Protein AF-A0A956GI89-F1 (afdb_monomer_lite)

Secondary structure (DSSP, 8-state):
---------------PPP-------------PPPPPPBPPHHHHHHHHHHHHHHHHHTHHHHHHHHHHHHHHTTSSTTHHHHHHHH-HHHHHHHHHHHHHHHTSHHHHHHHHHHHHHHS--BHHHHHHHHHHHT-SSHHHHHHHHHHHHHHHHHS--

Sequence (157 aa):
MLSMLTLTLAGCGGASPPAAAPATPEPTPAASEPAPTTASVDDVEGACLGVMHRMRDCSAQFIPALVDLRIQYDRPSGIAAAAEAHGRDALVAEAFEEWKVDAADDRLAALCAEESRQIPVIQDLVDAGRGCLSEASCDDAVACVMPLMEAPWKESP

Foldseek 3Di:
DDDDDDDDDDDPDDDDDDDDDDDDDDPDPPPPDPDFDFADLVLQLVLQLLLLVLCVVLVVQQLLLVLVLCLVLCVVPCSVVVCVVPNSVVSSVVSVVVCVVCSPSVNSSVVSNVVSVVDRRGVVLSVLSVVLSPDPDSNSSNVSCSVVVNVVSVVPD

Structure (mmCIF, N/CA/C/O backbone):
data_AF-A0A956GI89-F1
#
_entry.id   AF-A0A956GI89-F1
#
loop_
_atom_site.group_PDB
_atom_site.id
_atom_site.type_symbol
_atom_site.label_atom_id
_atom_site.label_alt_id
_atom_site.label_comp_id
_atom_site.label_asym_id
_atom_site.label_entity_id
_atom_site.label_seq_id
_atom_site.pdbx_PDB_ins_code
_atom_site.Cartn_x
_atom_site.Cartn_y
_atom_site.Cartn_z
_atom_site.occupancy
_atom_site.B_iso_or_equiv
_atom_site.auth_seq_id
_atom_site.auth_comp_id
_atom_site.auth_asym_id
_atom_site.auth_atom_id
_atom_site.pdbx_PDB_model_num
ATOM 1 N N . MET A 1 1 ? -2.331 -38.132 16.285 1.00 46.81 1 MET A N 1
ATOM 2 C CA . MET A 1 1 ? -2.060 -39.366 15.522 1.00 46.81 1 MET A CA 1
ATOM 3 C C . MET A 1 1 ? -0.579 -39.388 15.206 1.00 46.81 1 MET A C 1
ATOM 5 O O . MET A 1 1 ? -0.099 -38.534 14.478 1.00 46.81 1 MET A O 1
ATOM 9 N N . LEU A 1 2 ? 0.137 -40.273 15.894 1.00 40.75 2 LEU A N 1
ATOM 10 C CA . LEU A 1 2 ? 1.579 -40.470 15.813 1.00 40.75 2 LEU A CA 1
ATOM 11 C C . LEU A 1 2 ? 1.862 -41.347 14.580 1.00 40.75 2 LEU A C 1
ATOM 13 O O . LEU A 1 2 ? 1.293 -42.431 14.473 1.00 40.75 2 LEU A O 1
ATOM 17 N N . SER A 1 3 ? 2.718 -40.907 13.663 1.00 57.56 3 SER A N 1
ATOM 18 C CA . SER A 1 3 ? 3.322 -41.786 12.653 1.00 57.56 3 SER A CA 1
ATOM 19 C C . SER A 1 3 ? 4.823 -41.544 12.622 1.00 57.56 3 SER A C 1
ATOM 21 O O . SER A 1 3 ? 5.327 -40.655 11.947 1.00 57.56 3 SER A O 1
ATOM 23 N N . MET A 1 4 ? 5.511 -42.345 13.435 1.00 51.03 4 MET A N 1
ATOM 24 C CA . MET A 1 4 ? 6.894 -42.759 13.230 1.00 51.03 4 MET A CA 1
ATOM 25 C C . MET A 1 4 ? 6.908 -43.871 12.175 1.00 51.03 4 MET A C 1
ATOM 27 O O . MET A 1 4 ? 6.126 -44.806 12.316 1.00 51.03 4 MET A O 1
ATOM 31 N N . LEU A 1 5 ? 7.823 -43.825 11.204 1.00 58.41 5 LEU A N 1
ATOM 32 C CA . LEU A 1 5 ? 8.408 -45.009 10.549 1.00 58.41 5 LEU A CA 1
ATOM 33 C C . LEU A 1 5 ? 9.685 -44.555 9.803 1.00 58.41 5 LEU A C 1
ATOM 35 O O . LEU A 1 5 ? 9.616 -43.751 8.883 1.00 58.41 5 LEU A O 1
ATOM 39 N N . THR A 1 6 ? 10.863 -44.773 10.395 1.00 55.84 6 THR A N 1
ATOM 40 C CA . THR A 1 6 ? 11.850 -45.852 10.130 1.00 55.84 6 THR A CA 1
ATOM 41 C C . THR A 1 6 ? 12.923 -45.529 9.086 1.00 55.84 6 THR A C 1
ATOM 43 O O . THR A 1 6 ? 12.669 -45.479 7.889 1.00 55.84 6 THR A O 1
ATOM 46 N N . LEU A 1 7 ? 14.147 -45.417 9.617 1.00 51.81 7 LEU A N 1
ATOM 47 C CA . LEU A 1 7 ? 15.459 -45.588 8.989 1.00 51.81 7 LEU A CA 1
ATOM 48 C C . LEU A 1 7 ? 15.547 -46.839 8.096 1.00 51.81 7 LEU A C 1
ATOM 50 O O . LEU A 1 7 ? 15.170 -47.929 8.530 1.00 51.81 7 LEU A O 1
ATOM 54 N N . THR A 1 8 ? 16.238 -46.715 6.959 1.00 63.56 8 THR A N 1
ATOM 55 C CA . THR A 1 8 ? 16.926 -47.836 6.298 1.00 63.56 8 THR A CA 1
ATOM 56 C C . THR A 1 8 ? 18.406 -47.534 6.086 1.00 63.56 8 THR A C 1
ATOM 58 O O . THR A 1 8 ? 18.796 -46.457 5.644 1.00 63.56 8 THR A O 1
ATOM 61 N N . LEU A 1 9 ? 19.198 -48.534 6.468 1.00 54.69 9 LEU A N 1
ATOM 62 C CA . LEU A 1 9 ? 20.650 -48.625 6.519 1.00 54.69 9 LEU A CA 1
ATOM 63 C C . LEU A 1 9 ? 21.322 -48.825 5.146 1.00 54.69 9 LEU A C 1
ATOM 65 O O . LEU A 1 9 ? 20.733 -49.376 4.224 1.00 54.69 9 LEU A O 1
ATOM 69 N N . ALA A 1 10 ? 22.637 -48.579 5.180 1.00 54.41 10 ALA A N 1
ATOM 70 C CA . ALA A 1 10 ? 23.714 -49.317 4.508 1.00 54.41 10 ALA A CA 1
ATOM 71 C C . ALA A 1 10 ? 24.059 -48.976 3.048 1.00 54.41 10 ALA A C 1
ATOM 73 O O . ALA A 1 10 ? 23.502 -49.503 2.093 1.00 54.41 10 ALA A O 1
ATOM 74 N N . GLY A 1 11 ? 25.157 -48.228 2.919 1.00 46.34 11 GLY A N 1
ATOM 75 C CA . GLY A 1 11 ? 26.027 -48.209 1.747 1.00 46.34 11 GLY A CA 1
ATOM 76 C C . GLY A 1 11 ? 27.488 -48.088 2.178 1.00 46.34 11 GLY A C 1
ATOM 77 O O . GLY A 1 11 ? 28.111 -47.057 1.965 1.00 46.34 11 GLY A O 1
ATOM 78 N N . CYS A 1 12 ? 28.019 -49.117 2.846 1.00 55.69 12 CYS A N 1
ATOM 79 C CA . CYS A 1 12 ? 29.453 -49.259 3.104 1.00 55.69 12 CYS A CA 1
ATOM 80 C C . CYS A 1 12 ? 30.043 -50.060 1.936 1.00 55.69 12 CYS A C 1
ATOM 82 O O . CYS A 1 12 ? 29.848 -51.271 1.856 1.00 55.69 12 CYS A O 1
ATOM 84 N N . GLY A 1 13 ? 30.690 -49.379 0.993 1.00 54.97 13 GLY A N 1
ATOM 85 C CA . GLY A 1 13 ? 31.329 -49.990 -0.170 1.00 54.97 13 GLY A CA 1
ATOM 86 C C . GLY A 1 13 ? 32.701 -49.371 -0.375 1.00 54.97 13 GLY A C 1
ATOM 87 O O . GLY A 1 13 ? 32.814 -48.279 -0.920 1.00 54.97 13 GLY A O 1
ATOM 88 N N . GLY A 1 14 ? 33.730 -50.051 0.127 1.00 55.28 14 GLY A N 1
ATOM 89 C CA . GLY A 1 14 ? 35.120 -49.634 0.011 1.00 55.28 14 GLY A CA 1
ATOM 90 C C . GLY A 1 14 ? 35.715 -49.905 -1.370 1.00 55.28 14 GLY A C 1
ATOM 91 O O . GLY A 1 14 ? 35.470 -50.947 -1.972 1.00 55.28 14 GLY A O 1
ATOM 92 N N . ALA A 1 15 ? 36.565 -48.984 -1.811 1.00 53.56 15 ALA A N 1
ATOM 93 C CA . ALA A 1 15 ? 37.659 -49.230 -2.741 1.00 53.56 15 ALA A CA 1
ATOM 94 C C . ALA A 1 15 ? 38.693 -48.113 -2.541 1.00 53.56 15 ALA A C 1
ATOM 96 O O . ALA A 1 15 ? 38.434 -46.965 -2.889 1.00 53.56 15 ALA A O 1
ATOM 97 N N . SER A 1 16 ? 39.844 -48.432 -1.943 1.00 61.69 16 SER A N 1
ATOM 98 C CA . SER A 1 16 ? 40.990 -47.518 -1.882 1.00 61.69 16 SER A CA 1
ATOM 99 C C . SER A 1 16 ? 41.781 -47.609 -3.192 1.00 61.69 16 SER A C 1
ATOM 101 O O . SER A 1 16 ? 42.272 -48.697 -3.506 1.00 61.69 16 SER A O 1
ATOM 103 N N . PRO A 1 17 ? 41.949 -46.513 -3.952 1.00 63.72 17 PRO A N 1
ATOM 104 C CA . PRO A 1 17 ? 42.906 -46.450 -5.046 1.00 63.72 17 PRO A CA 1
ATOM 105 C C . PRO A 1 17 ? 44.334 -46.147 -4.541 1.00 63.72 17 PRO A C 1
ATOM 107 O O . PRO A 1 17 ? 44.511 -45.650 -3.425 1.00 63.72 17 PRO A O 1
ATOM 110 N N . PRO A 1 18 ? 45.365 -46.475 -5.343 1.00 54.75 18 PRO A N 1
ATOM 111 C CA . PRO A 1 18 ? 46.769 -46.333 -4.968 1.00 54.75 18 PRO A CA 1
ATOM 112 C C . PRO A 1 18 ? 47.163 -44.871 -4.734 1.00 54.75 18 PRO A C 1
ATOM 114 O O . PRO A 1 18 ? 46.684 -43.966 -5.414 1.00 54.75 18 PRO A O 1
ATOM 117 N N . ALA A 1 19 ? 48.073 -44.670 -3.778 1.00 56.31 19 ALA A N 1
ATOM 118 C CA . ALA A 1 19 ? 48.663 -43.383 -3.436 1.00 56.31 19 ALA A CA 1
ATOM 119 C C . ALA A 1 19 ? 49.274 -42.709 -4.676 1.00 56.31 19 ALA A C 1
ATOM 121 O O . ALA A 1 19 ? 50.339 -43.100 -5.156 1.00 56.31 19 ALA A O 1
ATOM 122 N N . ALA A 1 20 ? 48.578 -41.694 -5.185 1.00 57.00 20 ALA A N 1
ATOM 123 C CA . ALA A 1 20 ? 49.112 -40.752 -6.150 1.00 57.00 20 ALA A CA 1
ATOM 124 C C . ALA A 1 20 ? 50.012 -39.740 -5.424 1.00 57.00 20 ALA A C 1
ATOM 126 O O . ALA A 1 20 ? 49.732 -39.328 -4.297 1.00 57.00 20 ALA A O 1
ATOM 127 N N . ALA A 1 21 ? 51.111 -39.374 -6.080 1.00 64.44 21 ALA A N 1
ATOM 128 C CA . ALA A 1 21 ? 52.053 -38.347 -5.654 1.00 64.44 21 ALA A CA 1
ATOM 129 C C . ALA A 1 21 ? 51.342 -37.020 -5.299 1.00 64.44 21 ALA A C 1
ATOM 131 O O . ALA A 1 21 ? 50.272 -36.751 -5.848 1.00 64.44 21 ALA A O 1
ATOM 132 N N . PRO A 1 22 ? 51.916 -36.170 -4.423 1.00 53.88 22 PRO A N 1
ATOM 133 C CA . PRO A 1 22 ? 51.342 -34.865 -4.113 1.00 53.88 22 PRO A CA 1
ATOM 134 C C . PRO A 1 22 ? 51.295 -34.009 -5.383 1.00 53.88 22 PRO A C 1
ATOM 136 O O . PRO A 1 22 ? 52.306 -33.465 -5.824 1.00 53.88 22 PRO A O 1
ATOM 139 N N . ALA A 1 23 ? 50.112 -33.918 -5.986 1.00 60.31 23 ALA A N 1
ATOM 140 C CA . ALA A 1 23 ? 49.816 -32.918 -6.989 1.00 60.31 23 ALA A CA 1
ATOM 141 C C . ALA A 1 23 ? 49.741 -31.567 -6.274 1.00 60.31 23 ALA A C 1
ATOM 143 O O . ALA A 1 23 ? 48.963 -31.388 -5.335 1.00 60.31 23 ALA A O 1
ATOM 144 N N . THR A 1 24 ? 50.585 -30.633 -6.699 1.00 65.38 24 THR A N 1
ATOM 145 C CA . THR A 1 24 ? 50.451 -29.213 -6.378 1.00 65.38 24 THR A CA 1
ATOM 146 C C . THR A 1 24 ? 49.007 -28.799 -6.675 1.00 65.38 24 THR A C 1
ATOM 148 O O . THR A 1 24 ? 48.567 -29.029 -7.803 1.00 65.38 24 THR A O 1
ATOM 151 N N . PRO A 1 25 ? 48.245 -28.245 -5.715 1.00 60.00 25 PRO A N 1
ATOM 152 C CA . PRO A 1 25 ? 46.893 -27.785 -5.996 1.00 60.00 25 PRO A CA 1
ATOM 153 C C . PRO A 1 25 ? 46.962 -26.705 -7.079 1.00 60.00 25 PRO A C 1
ATOM 155 O O . PRO A 1 25 ? 47.563 -25.649 -6.874 1.00 60.00 25 PRO A O 1
ATOM 158 N N . GLU A 1 26 ? 46.385 -26.993 -8.246 1.00 65.88 26 GLU A N 1
ATOM 159 C CA . GLU A 1 26 ? 46.071 -25.959 -9.226 1.00 65.88 26 GLU A CA 1
ATOM 160 C C . GLU A 1 26 ? 45.141 -24.938 -8.557 1.00 65.88 26 GLU A C 1
ATOM 162 O O . GLU A 1 26 ? 44.241 -25.327 -7.803 1.00 65.88 26 GLU A O 1
ATOM 167 N N . PRO A 1 27 ? 45.348 -23.632 -8.781 1.00 62.16 27 PRO A N 1
ATOM 168 C CA . PRO A 1 27 ? 44.446 -22.621 -8.261 1.00 62.16 27 PRO A CA 1
ATOM 169 C C . PRO A 1 27 ? 43.065 -22.828 -8.889 1.00 62.16 27 PRO A C 1
ATOM 171 O O . PRO A 1 27 ? 42.863 -22.559 -10.072 1.00 62.16 27 PRO A O 1
ATOM 174 N N . THR A 1 28 ? 42.109 -23.306 -8.090 1.00 69.62 28 THR A N 1
ATOM 175 C CA . THR A 1 28 ? 40.684 -23.258 -8.423 1.00 69.62 28 THR A CA 1
ATOM 176 C C . THR A 1 28 ? 40.353 -21.820 -8.826 1.00 69.62 28 THR A C 1
ATOM 178 O O . THR A 1 28 ? 40.624 -20.913 -8.031 1.00 69.62 28 THR A O 1
ATOM 181 N N . PRO A 1 29 ? 39.790 -21.571 -10.023 1.00 62.06 29 PRO A N 1
ATOM 182 C CA . PRO A 1 29 ? 39.303 -20.248 -10.371 1.00 62.06 29 PRO A CA 1
ATOM 183 C C . PRO A 1 29 ? 38.289 -19.848 -9.305 1.00 62.06 29 PRO A C 1
ATOM 185 O O . PRO A 1 29 ? 37.265 -20.513 -9.147 1.00 62.06 29 PRO A O 1
ATOM 188 N N . ALA A 1 30 ? 38.599 -18.811 -8.527 1.00 65.94 30 ALA A N 1
ATOM 189 C CA . ALA A 1 30 ? 37.624 -18.208 -7.640 1.00 65.94 30 ALA A CA 1
ATOM 190 C C . ALA A 1 30 ? 36.448 -17.791 -8.525 1.00 65.94 30 ALA A C 1
ATOM 192 O O . ALA A 1 30 ? 36.606 -16.926 -9.388 1.00 65.94 30 ALA A O 1
ATOM 193 N N . ALA A 1 31 ? 35.309 -18.470 -8.373 1.00 64.69 31 ALA A N 1
ATOM 194 C CA . ALA A 1 31 ? 34.075 -18.061 -9.010 1.00 64.69 31 ALA A CA 1
ATOM 195 C C . ALA A 1 31 ? 33.829 -16.623 -8.559 1.00 64.69 31 ALA A C 1
ATOM 197 O O . ALA A 1 31 ? 33.600 -16.373 -7.378 1.00 64.69 31 ALA A O 1
ATOM 198 N N . SER A 1 32 ? 34.000 -15.672 -9.476 1.00 65.12 32 SER A N 1
ATOM 199 C CA . SER A 1 32 ? 33.643 -14.290 -9.212 1.00 65.12 32 SER A CA 1
ATOM 200 C C . SER A 1 32 ? 32.157 -14.287 -8.890 1.00 65.12 32 SER A C 1
ATOM 202 O O . SER A 1 32 ? 31.356 -14.728 -9.716 1.00 65.12 32 SER A O 1
ATOM 204 N N . GLU A 1 33 ? 31.798 -13.856 -7.681 1.00 65.88 33 GLU A N 1
ATOM 205 C CA . GLU A 1 33 ? 30.403 -13.571 -7.374 1.00 65.88 33 GLU A CA 1
ATOM 206 C C . GLU A 1 33 ? 29.882 -12.596 -8.439 1.00 65.88 33 GLU A C 1
ATOM 208 O O . GLU A 1 33 ? 30.580 -11.628 -8.773 1.00 65.88 33 GLU A O 1
ATOM 213 N N . PRO A 1 34 ? 28.713 -12.872 -9.043 1.00 62.72 34 PRO A N 1
ATOM 214 C CA . PRO A 1 34 ? 28.128 -11.951 -9.996 1.00 62.72 34 PRO A CA 1
ATOM 215 C C . PRO A 1 34 ? 27.948 -10.598 -9.312 1.00 62.72 34 PRO A C 1
ATOM 217 O O . PRO A 1 34 ? 27.432 -10.516 -8.198 1.00 62.72 34 PRO A O 1
ATOM 220 N N . ALA A 1 35 ? 28.412 -9.538 -9.976 1.00 62.50 35 ALA A N 1
ATOM 221 C CA . ALA A 1 35 ? 28.202 -8.185 -9.492 1.00 62.50 35 ALA A CA 1
ATOM 222 C C . ALA A 1 35 ? 26.693 -7.947 -9.292 1.00 62.50 35 ALA A C 1
ATOM 224 O O . ALA A 1 35 ? 25.898 -8.431 -10.107 1.00 62.50 35 ALA A O 1
ATOM 225 N N . PRO A 1 36 ? 26.290 -7.215 -8.238 1.00 63.06 36 PRO A N 1
ATOM 226 C CA . PRO A 1 36 ? 24.888 -6.894 -8.020 1.00 63.06 36 PRO A CA 1
ATOM 227 C C . PRO A 1 36 ? 24.348 -6.185 -9.260 1.00 63.06 36 PRO A C 1
ATOM 229 O O . PRO A 1 36 ? 24.925 -5.206 -9.739 1.00 63.06 36 PRO A O 1
ATOM 232 N N . THR A 1 37 ? 23.262 -6.720 -9.812 1.00 71.12 37 THR A N 1
ATOM 233 C CA . THR A 1 37 ? 22.573 -6.072 -10.927 1.00 71.12 37 THR A CA 1
ATOM 234 C C . THR A 1 37 ? 21.855 -4.855 -10.354 1.00 71.12 37 THR A C 1
ATOM 236 O O . THR A 1 37 ? 21.132 -4.972 -9.369 1.00 71.12 37 THR A O 1
ATOM 239 N N . THR A 1 38 ? 22.102 -3.673 -10.910 1.00 80.25 38 THR A N 1
ATOM 240 C CA . THR A 1 38 ? 21.369 -2.453 -10.555 1.00 80.25 38 THR A CA 1
ATOM 241 C C . THR A 1 38 ? 20.182 -2.324 -11.497 1.00 80.25 38 THR A C 1
ATOM 243 O O . THR A 1 38 ? 20.381 -2.377 -12.713 1.00 80.25 38 THR A O 1
ATOM 246 N N . ALA A 1 39 ? 18.978 -2.129 -10.961 1.00 87.06 39 ALA A N 1
ATOM 247 C CA . ALA A 1 39 ? 17.827 -1.788 -11.794 1.00 87.06 39 ALA A CA 1
ATOM 248 C C . ALA A 1 39 ? 18.023 -0.396 -12.441 1.00 87.06 39 ALA A C 1
ATOM 250 O O . ALA A 1 39 ? 18.990 0.315 -12.146 1.00 87.06 39 ALA A O 1
ATOM 251 N N . SER A 1 40 ? 17.122 0.015 -13.332 1.00 92.38 40 SER A N 1
ATOM 252 C CA . SER A 1 40 ? 17.020 1.420 -13.752 1.00 92.38 40 SER A CA 1
ATOM 253 C C . SER A 1 40 ? 15.997 2.184 -12.899 1.00 92.38 40 SER A C 1
ATOM 255 O O . SER A 1 40 ? 15.160 1.580 -12.232 1.00 92.38 40 SER A O 1
ATOM 257 N N . VAL A 1 41 ? 16.035 3.522 -12.926 1.00 91.94 41 VAL A N 1
ATOM 258 C CA . VAL A 1 41 ? 14.984 4.352 -12.298 1.00 91.94 41 VAL A CA 1
ATOM 259 C C . VAL A 1 41 ? 13.614 4.033 -12.910 1.00 91.94 41 VAL A C 1
ATOM 261 O O . VAL A 1 41 ? 12.641 3.881 -12.176 1.00 91.94 41 VAL A O 1
ATOM 264 N N . ASP A 1 42 ? 13.559 3.831 -14.230 1.00 93.81 42 ASP A N 1
ATOM 265 C CA . ASP A 1 42 ? 12.334 3.466 -14.951 1.00 93.81 42 ASP A CA 1
ATOM 266 C C . ASP A 1 42 ? 11.790 2.095 -14.503 1.00 93.81 42 ASP A C 1
ATOM 268 O O . ASP A 1 42 ? 10.577 1.907 -14.401 1.00 93.81 42 ASP A O 1
ATOM 272 N N . ASP A 1 43 ? 12.667 1.135 -14.184 1.00 94.00 43 ASP A N 1
ATOM 273 C CA . ASP A 1 43 ? 12.259 -0.163 -13.632 1.00 94.00 43 ASP A CA 1
ATOM 274 C C . ASP A 1 43 ? 11.614 -0.024 -12.249 1.00 94.00 43 ASP A C 1
ATOM 276 O O . ASP A 1 43 ? 10.609 -0.690 -11.976 1.00 94.00 43 ASP A O 1
ATOM 280 N N . VAL A 1 44 ? 12.177 0.832 -11.389 1.00 93.38 44 VAL A N 1
ATOM 281 C CA . VAL A 1 44 ? 11.645 1.106 -10.044 1.00 93.38 44 VAL A CA 1
ATOM 282 C C . VAL A 1 44 ? 10.308 1.829 -10.136 1.00 93.38 44 VAL A C 1
ATOM 284 O O . VAL A 1 44 ? 9.347 1.411 -9.490 1.00 93.38 44 VAL A O 1
ATOM 287 N N . GLU A 1 45 ? 10.214 2.864 -10.972 1.00 94.94 45 GLU A N 1
ATOM 288 C CA . GLU A 1 45 ? 8.964 3.594 -11.201 1.00 94.94 45 GLU A CA 1
ATOM 289 C C . GLU A 1 45 ? 7.869 2.662 -11.737 1.00 94.94 45 GLU A C 1
ATOM 291 O O . GLU A 1 45 ? 6.757 2.642 -11.206 1.00 94.94 45 GLU A O 1
ATOM 296 N N . GLY A 1 46 ? 8.191 1.826 -12.731 1.00 96.12 46 GLY A N 1
ATOM 297 C CA . GLY A 1 46 ? 7.251 0.863 -13.301 1.00 96.12 46 GLY A CA 1
ATOM 298 C C . GLY A 1 46 ? 6.782 -0.192 -12.294 1.00 96.12 46 GLY A C 1
ATOM 299 O O . GLY A 1 46 ? 5.594 -0.523 -12.257 1.00 96.12 46 GLY A O 1
ATOM 300 N N . ALA A 1 47 ? 7.685 -0.701 -11.448 1.00 95.38 47 ALA A N 1
ATOM 301 C CA . ALA A 1 47 ? 7.319 -1.624 -10.373 1.00 95.38 47 ALA A CA 1
ATOM 302 C C . ALA A 1 47 ? 6.432 -0.943 -9.318 1.00 95.38 47 ALA A C 1
ATOM 304 O O . ALA A 1 47 ? 5.409 -1.513 -8.934 1.00 95.38 47 ALA A O 1
ATOM 305 N N . CYS A 1 48 ? 6.772 0.284 -8.910 1.00 96.31 48 CYS A N 1
ATOM 306 C CA . CYS A 1 48 ? 5.962 1.087 -7.994 1.00 96.31 48 CYS A CA 1
ATOM 307 C C . CYS A 1 48 ? 4.546 1.293 -8.540 1.00 96.31 48 CYS A C 1
ATOM 309 O O . CYS A 1 48 ? 3.574 0.953 -7.864 1.00 96.31 48 CYS A O 1
ATOM 311 N N . LEU A 1 49 ? 4.415 1.766 -9.783 1.00 98.00 49 LEU A N 1
ATOM 312 C CA . LEU A 1 49 ? 3.117 1.999 -10.418 1.00 98.00 49 LEU A CA 1
ATOM 313 C C . LEU A 1 49 ? 2.283 0.720 -10.484 1.00 98.00 49 LEU A C 1
ATOM 315 O O . LEU A 1 49 ? 1.102 0.734 -10.137 1.00 98.00 49 LEU A O 1
ATOM 319 N N . GLY A 1 50 ? 2.902 -0.396 -10.879 1.00 97.81 50 GLY A N 1
ATOM 320 C CA . GLY A 1 50 ? 2.241 -1.696 -10.895 1.00 97.81 50 GLY A CA 1
ATOM 321 C C . GLY A 1 50 ? 1.678 -2.063 -9.522 1.00 97.81 50 GLY A C 1
ATOM 322 O O . GLY A 1 50 ? 0.490 -2.380 -9.412 1.00 97.81 50 GLY A O 1
ATOM 323 N N . VAL A 1 51 ? 2.504 -1.984 -8.470 1.00 97.62 51 VAL A N 1
ATOM 324 C CA . VAL A 1 51 ? 2.095 -2.294 -7.087 1.00 97.62 51 VAL A CA 1
ATOM 325 C C . VAL A 1 51 ? 0.975 -1.367 -6.632 1.00 97.62 51 VAL A C 1
ATOM 327 O O . VAL A 1 51 ? -0.043 -1.851 -6.141 1.00 97.62 51 VAL A O 1
ATOM 330 N N . MET A 1 52 ? 1.098 -0.059 -6.851 1.00 98.12 52 MET A N 1
ATOM 331 C CA . MET A 1 52 ? 0.089 0.911 -6.420 1.00 98.12 52 MET A CA 1
ATOM 332 C C . MET A 1 52 ? -1.253 0.717 -7.133 1.00 98.12 52 MET A C 1
ATOM 334 O O . MET A 1 52 ? -2.302 0.768 -6.486 1.00 98.12 52 MET A O 1
ATOM 338 N N . HIS A 1 53 ? -1.249 0.413 -8.434 1.00 98.56 53 HIS A N 1
ATOM 339 C CA . HIS A 1 53 ? -2.475 0.054 -9.149 1.00 98.56 53 HIS A CA 1
ATOM 340 C C . HIS A 1 53 ? -3.103 -1.227 -8.596 1.00 98.56 53 HIS A C 1
ATOM 342 O O . HIS A 1 53 ? -4.308 -1.255 -8.347 1.00 98.56 53 HIS A O 1
ATOM 348 N N . ARG A 1 54 ? -2.297 -2.259 -8.317 1.00 98.25 54 ARG A N 1
ATOM 349 C CA . ARG A 1 54 ? -2.801 -3.496 -7.706 1.00 98.25 54 ARG A CA 1
ATOM 350 C C . ARG A 1 54 ? -3.397 -3.244 -6.320 1.00 98.25 54 ARG A C 1
ATOM 352 O O . ARG A 1 54 ? -4.463 -3.773 -6.021 1.00 98.25 54 ARG A O 1
ATOM 359 N N . MET A 1 55 ? -2.754 -2.428 -5.486 1.00 98.38 55 MET A N 1
ATOM 360 C CA . MET A 1 55 ? -3.267 -2.074 -4.156 1.00 98.38 55 MET A CA 1
ATOM 361 C C . MET A 1 55 ? -4.551 -1.245 -4.234 1.00 98.38 55 MET A C 1
ATOM 363 O O . MET A 1 55 ? -5.453 -1.440 -3.420 1.00 98.38 55 MET A O 1
ATOM 367 N N . ARG A 1 56 ? -4.690 -0.387 -5.252 1.00 98.31 56 ARG A N 1
ATOM 368 C CA . ARG A 1 56 ? -5.950 0.306 -5.540 1.00 98.31 56 ARG A CA 1
ATOM 369 C C . ARG A 1 56 ? -7.065 -0.674 -5.898 1.00 98.31 56 ARG A C 1
ATOM 371 O O . ARG A 1 56 ? -8.153 -0.580 -5.330 1.00 98.31 56 ARG A O 1
ATOM 378 N N . ASP A 1 57 ? -6.801 -1.639 -6.771 1.00 98.50 57 ASP A N 1
ATOM 379 C CA . ASP A 1 57 ? -7.794 -2.659 -7.132 1.00 98.50 57 ASP A CA 1
ATOM 380 C C . ASP A 1 57 ? -8.163 -3.547 -5.928 1.00 98.50 57 ASP A C 1
ATOM 382 O O . ASP A 1 57 ? -9.305 -3.987 -5.791 1.00 98.50 57 ASP A O 1
ATOM 386 N N . CYS A 1 58 ? -7.213 -3.745 -5.012 1.00 98.50 58 CYS A N 1
ATOM 387 C CA . CYS A 1 58 ? -7.350 -4.537 -3.791 1.00 98.50 58 CYS A CA 1
ATOM 388 C C . CYS A 1 58 ? -7.611 -3.699 -2.527 1.00 98.50 58 CYS A C 1
ATOM 390 O O . CYS A 1 58 ? -7.313 -4.145 -1.417 1.00 98.50 58 CYS A O 1
ATOM 392 N N . SER A 1 59 ? -8.183 -2.494 -2.661 1.00 98.62 59 SER A N 1
ATOM 393 C CA . SER A 1 59 ? -8.348 -1.548 -1.539 1.00 98.62 59 SER A CA 1
ATOM 394 C C . SER A 1 59 ? -9.084 -2.145 -0.333 1.00 98.62 59 SER A C 1
ATOM 396 O O . SER A 1 59 ? -8.778 -1.797 0.805 1.00 98.62 59 SER A O 1
ATOM 398 N N . ALA A 1 60 ? -10.034 -3.062 -0.567 1.00 98.69 60 ALA A N 1
ATOM 399 C CA . ALA A 1 60 ? -10.808 -3.722 0.486 1.00 98.69 60 ALA A CA 1
ATOM 400 C C . ALA A 1 60 ? -9.934 -4.520 1.471 1.00 98.69 60 ALA A C 1
ATOM 402 O O . ALA A 1 60 ? -10.250 -4.579 2.657 1.00 98.69 60 ALA A O 1
ATOM 403 N N . GLN A 1 61 ? -8.841 -5.105 0.984 1.00 98.75 61 GLN A N 1
ATOM 404 C CA . GLN A 1 61 ? -7.856 -5.848 1.768 1.00 98.75 61 GLN A CA 1
ATOM 405 C C . GLN A 1 61 ? -6.701 -4.945 2.204 1.00 98.75 61 GLN A C 1
ATOM 407 O O . GLN A 1 61 ? -6.250 -5.005 3.348 1.00 98.75 61 GLN A O 1
ATOM 412 N N . PHE A 1 62 ? -6.233 -4.097 1.287 1.00 98.62 62 PHE A N 1
ATOM 413 C CA . PHE A 1 62 ? -5.027 -3.303 1.470 1.00 98.62 62 PHE A CA 1
ATOM 414 C C . PHE A 1 62 ? -5.183 -2.228 2.547 1.00 98.62 62 PHE A C 1
ATOM 416 O O . PHE A 1 62 ? -4.340 -2.133 3.434 1.00 98.62 62 PHE A O 1
ATOM 423 N N . ILE A 1 63 ? -6.263 -1.441 2.517 1.00 98.69 63 ILE A N 1
ATOM 424 C CA . ILE A 1 63 ? -6.422 -0.310 3.444 1.00 98.69 63 ILE A CA 1
ATOM 425 C C . ILE A 1 63 ? -6.520 -0.773 4.902 1.00 98.69 63 ILE A C 1
ATOM 427 O O . ILE A 1 63 ? -5.789 -0.225 5.728 1.00 98.69 63 ILE A O 1
ATOM 431 N N . PRO A 1 64 ? -7.337 -1.786 5.256 1.00 98.81 64 PRO A N 1
ATOM 432 C CA . PRO A 1 64 ? -7.348 -2.302 6.621 1.00 98.81 64 PRO A CA 1
ATOM 433 C C . PRO A 1 64 ? -5.969 -2.792 7.082 1.00 98.81 64 PRO A C 1
ATOM 435 O O . PRO A 1 64 ? -5.556 -2.458 8.190 1.00 98.81 64 PRO A O 1
ATOM 438 N N . ALA A 1 65 ? -5.241 -3.521 6.228 1.00 98.69 65 ALA A N 1
ATOM 439 C CA . ALA A 1 65 ? -3.902 -4.013 6.550 1.00 98.69 65 ALA A CA 1
ATOM 440 C C . ALA A 1 65 ? -2.891 -2.868 6.738 1.00 98.69 65 ALA A C 1
ATOM 442 O O . ALA A 1 65 ? -2.082 -2.899 7.666 1.00 98.69 65 ALA A O 1
ATOM 443 N N . LEU A 1 66 ? -2.958 -1.830 5.899 1.00 98.38 66 LEU A N 1
ATOM 444 C CA . LEU A 1 66 ? -2.107 -0.651 6.024 1.00 98.38 66 LEU A CA 1
ATOM 445 C C . LEU A 1 66 ? -2.407 0.131 7.307 1.00 98.38 66 LEU A C 1
ATOM 447 O O . LEU A 1 66 ? -1.474 0.563 7.978 1.00 98.38 66 LEU A O 1
ATOM 451 N N . VAL A 1 67 ? -3.682 0.296 7.672 1.00 98.62 67 VAL A N 1
ATOM 452 C CA . VAL A 1 67 ? -4.074 0.941 8.936 1.00 98.62 67 VAL A CA 1
ATOM 453 C C . VAL A 1 67 ? -3.567 0.142 10.135 1.00 98.62 67 VAL A C 1
ATOM 455 O O . VAL A 1 67 ? -3.006 0.737 11.052 1.00 98.62 67 VAL A O 1
ATOM 458 N N . ASP A 1 68 ? -3.681 -1.188 10.110 1.00 98.62 68 ASP A N 1
ATOM 459 C CA . ASP A 1 68 ? -3.140 -2.047 11.172 1.00 98.62 68 ASP A CA 1
ATOM 460 C C . ASP A 1 68 ? -1.634 -1.875 11.334 1.00 98.62 68 ASP A C 1
ATOM 462 O O . ASP A 1 68 ? -1.147 -1.667 12.449 1.00 98.62 68 ASP A O 1
ATOM 466 N N . LEU A 1 69 ? -0.901 -1.890 10.219 1.00 98.00 69 LEU A N 1
ATOM 467 C CA . LEU A 1 69 ? 0.540 -1.683 10.234 1.00 98.00 69 LEU A CA 1
ATOM 468 C C . LEU A 1 69 ? 0.890 -0.292 10.784 1.00 98.00 69 LEU A C 1
ATOM 470 O O . LEU A 1 69 ? 1.783 -0.142 11.616 1.00 98.00 69 LEU A O 1
ATOM 474 N N . ARG A 1 70 ? 0.163 0.740 10.354 1.00 97.81 70 ARG A N 1
ATOM 475 C CA . ARG A 1 70 ? 0.358 2.116 10.820 1.00 97.81 70 ARG A CA 1
ATOM 476 C C . ARG A 1 70 ? 0.107 2.267 12.319 1.00 97.81 70 ARG A C 1
ATOM 478 O O . ARG A 1 70 ? 0.892 2.929 12.990 1.00 97.81 70 ARG A O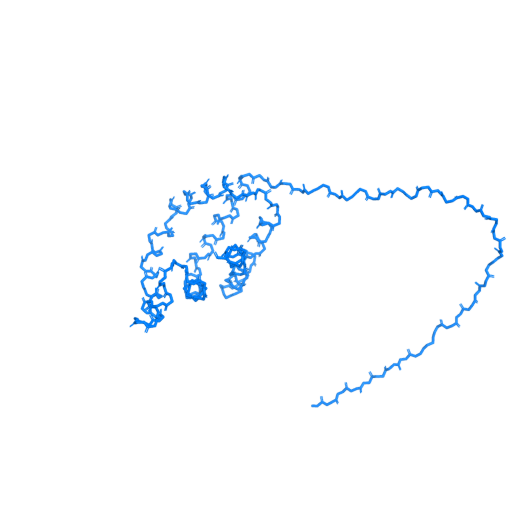 1
ATOM 485 N N 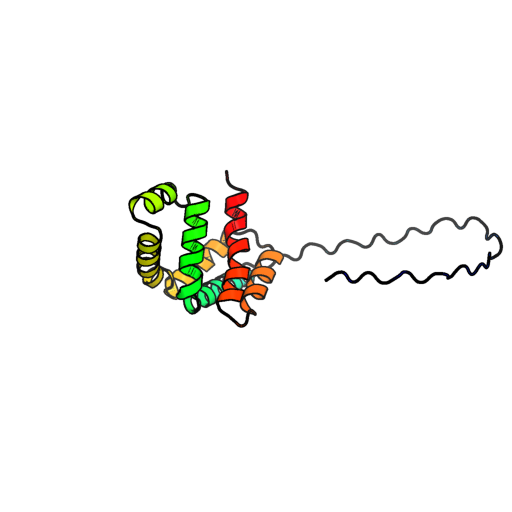. ILE A 1 71 ? -0.930 1.623 12.855 1.00 98.31 71 ILE A N 1
ATOM 486 C CA . ILE A 1 71 ? -1.210 1.573 14.298 1.00 98.31 71 ILE A CA 1
ATOM 487 C C . ILE A 1 71 ? -0.081 0.859 15.039 1.00 98.31 71 ILE A C 1
ATOM 489 O O . ILE A 1 71 ? 0.420 1.382 16.032 1.00 98.31 71 ILE A O 1
ATOM 493 N N . GLN A 1 72 ? 0.348 -0.305 14.543 1.00 97.38 72 GLN A N 1
ATOM 494 C CA . GLN A 1 72 ? 1.409 -1.105 15.160 1.00 97.38 72 GLN A CA 1
ATOM 495 C C . GLN A 1 72 ? 2.714 -0.315 15.328 1.00 97.38 72 GLN A C 1
ATOM 497 O O . GLN A 1 72 ? 3.389 -0.469 16.346 1.00 97.38 72 GLN A O 1
ATOM 502 N N . TYR A 1 73 ? 3.062 0.519 14.346 1.00 96.88 73 TYR A N 1
ATOM 503 C CA . TYR A 1 73 ? 4.308 1.292 14.332 1.00 96.88 73 TYR A CA 1
ATOM 504 C C . TYR A 1 73 ? 4.136 2.774 14.701 1.00 96.88 73 TYR A C 1
ATOM 506 O O . TYR A 1 73 ? 5.099 3.533 14.609 1.00 96.88 73 TYR A O 1
ATOM 514 N N . ASP A 1 74 ? 2.935 3.195 15.106 1.00 96.94 74 ASP A N 1
ATOM 515 C CA . ASP A 1 74 ? 2.569 4.595 15.358 1.00 96.94 74 ASP A CA 1
ATOM 516 C C . ASP A 1 74 ? 3.020 5.546 14.223 1.00 96.94 74 ASP A C 1
ATOM 518 O O . ASP A 1 74 ? 3.748 6.523 14.428 1.00 96.94 74 ASP A O 1
ATOM 522 N N . ARG A 1 75 ? 2.635 5.219 12.980 1.00 95.56 75 ARG A N 1
ATOM 523 C CA . ARG A 1 75 ? 2.965 5.989 11.768 1.00 95.56 75 ARG A CA 1
ATOM 524 C C . ARG A 1 75 ? 1.689 6.448 11.040 1.00 95.56 75 ARG A C 1
ATOM 526 O O . ARG A 1 75 ? 1.014 5.618 10.447 1.00 95.56 75 ARG A O 1
ATOM 533 N N . PRO A 1 76 ? 1.370 7.752 10.990 1.00 95.44 76 PRO A N 1
ATOM 534 C CA . PRO A 1 76 ? 2.071 8.852 11.651 1.00 95.44 76 PRO A CA 1
ATOM 535 C C . PRO A 1 76 ? 1.938 8.778 13.178 1.00 95.44 76 PRO A C 1
ATOM 537 O O . PRO A 1 76 ? 1.055 8.100 13.694 1.00 95.44 76 PRO A O 1
ATOM 540 N N . SER A 1 77 ? 2.802 9.500 13.897 1.00 96.81 77 SER A N 1
ATOM 541 C CA . SER A 1 77 ? 2.781 9.463 15.362 1.00 96.81 77 SER A CA 1
ATOM 542 C C . SER A 1 77 ? 1.450 9.957 15.929 1.00 96.81 77 SER A C 1
ATOM 544 O O . SER A 1 77 ? 0.896 10.955 15.460 1.00 96.81 77 SER A O 1
ATOM 546 N N . GLY A 1 78 ? 0.956 9.254 16.945 1.00 97.50 78 GLY A N 1
ATOM 547 C CA . GLY A 1 78 ? -0.341 9.474 17.572 1.00 97.50 78 GLY A CA 1
ATOM 548 C C . GLY A 1 78 ? -1.478 8.641 16.975 1.00 97.50 78 GLY A C 1
ATOM 549 O O . GLY A 1 78 ? -2.568 8.643 17.551 1.00 97.50 78 GLY A O 1
ATOM 550 N N . ILE A 1 79 ? -1.264 7.904 15.878 1.00 98.19 79 ILE A N 1
ATOM 551 C CA . ILE A 1 79 ? -2.313 7.062 15.283 1.00 98.19 79 ILE A CA 1
ATOM 552 C C . ILE A 1 79 ? -2.706 5.893 16.193 1.00 98.19 79 ILE A C 1
ATOM 554 O O . ILE A 1 79 ? -3.879 5.520 16.223 1.00 98.19 79 ILE A O 1
ATOM 558 N N . ALA A 1 80 ? -1.780 5.357 16.996 1.00 98.31 80 ALA A N 1
ATOM 559 C CA . ALA A 1 80 ? -2.115 4.318 17.969 1.00 98.31 80 ALA A CA 1
ATOM 560 C C . ALA A 1 80 ? -3.085 4.850 19.040 1.0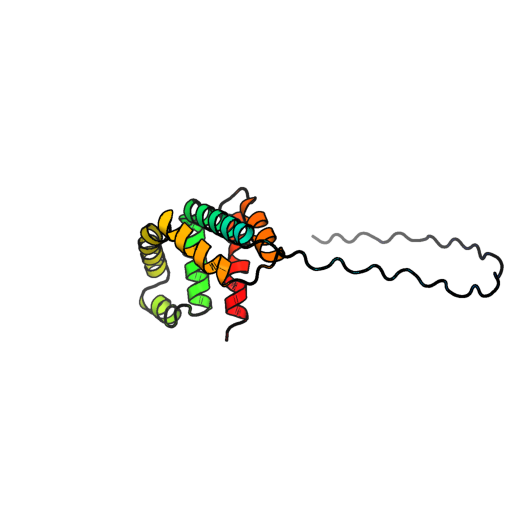0 98.31 80 ALA A C 1
ATOM 562 O O . ALA A 1 80 ? -4.113 4.235 19.320 1.00 98.31 80 ALA A O 1
ATOM 563 N N . ALA A 1 81 ? -2.821 6.051 19.565 1.00 98.50 81 ALA A N 1
ATOM 564 C CA . ALA A 1 81 ? -3.716 6.719 20.509 1.00 98.50 81 ALA A CA 1
ATOM 565 C C . ALA A 1 81 ? -5.065 7.092 19.863 1.00 98.50 81 ALA A C 1
ATOM 567 O O . ALA A 1 81 ? -6.115 6.965 20.494 1.00 98.50 81 ALA A O 1
ATOM 568 N N . ALA A 1 82 ? -5.060 7.510 18.592 1.00 98.25 82 ALA A N 1
ATOM 569 C CA . ALA A 1 82 ? -6.288 7.758 17.838 1.00 98.25 82 ALA A CA 1
ATOM 570 C C . ALA A 1 82 ? -7.122 6.475 17.673 1.00 98.25 82 ALA A C 1
ATOM 572 O O . ALA A 1 82 ? -8.344 6.521 17.814 1.00 98.25 82 ALA A O 1
ATOM 573 N N . ALA A 1 83 ? -6.477 5.326 17.447 1.00 98.44 83 ALA A N 1
ATOM 574 C CA . ALA A 1 83 ? -7.152 4.034 17.360 1.00 98.44 83 ALA A CA 1
ATOM 575 C C . ALA A 1 83 ? -7.800 3.630 18.693 1.00 98.44 83 ALA A C 1
ATOM 577 O O . ALA A 1 83 ? -8.920 3.119 18.689 1.00 98.44 83 ALA A O 1
ATOM 578 N N . GLU A 1 84 ? -7.150 3.902 19.828 1.00 98.38 84 GLU A N 1
ATOM 579 C CA . GLU A 1 84 ? -7.736 3.690 21.160 1.00 98.38 84 GLU A CA 1
ATOM 580 C C . GLU A 1 84 ? -8.939 4.612 21.423 1.00 98.38 84 GLU A C 1
ATOM 582 O O . GLU A 1 84 ? -9.933 4.183 22.012 1.00 98.38 84 GLU A O 1
ATOM 587 N N . ALA A 1 85 ? -8.870 5.870 20.976 1.00 98.50 85 ALA A N 1
ATOM 588 C CA . ALA A 1 85 ? -9.899 6.877 21.234 1.00 98.50 85 ALA A CA 1
ATOM 589 C C . ALA A 1 85 ? -11.129 6.759 20.317 1.00 98.50 85 ALA A C 1
ATOM 591 O O . ALA A 1 85 ? -12.261 6.961 20.765 1.00 98.50 85 ALA A O 1
ATOM 592 N N . HIS A 1 86 ? -10.915 6.468 19.034 1.00 97.69 86 HIS A N 1
ATOM 593 C CA . HIS A 1 86 ? -11.951 6.505 17.995 1.00 97.69 86 HIS A CA 1
ATOM 594 C C . HIS A 1 86 ? -12.316 5.119 17.456 1.00 97.69 86 HIS A C 1
ATOM 596 O O . HIS A 1 86 ? -13.368 4.957 16.837 1.00 97.69 86 HIS A O 1
ATOM 602 N N . GLY A 1 87 ? -11.484 4.115 17.731 1.00 98.44 87 GLY A N 1
ATOM 603 C CA . GLY A 1 87 ? -11.617 2.771 17.194 1.00 98.44 87 GLY A CA 1
ATOM 604 C C . GLY A 1 87 ? -10.949 2.623 15.828 1.00 98.44 87 GLY A C 1
ATOM 605 O O . GLY A 1 87 ? -10.993 3.509 14.975 1.00 98.44 87 GLY A O 1
ATOM 606 N N . ARG A 1 88 ? -10.371 1.443 15.602 1.00 98.31 88 ARG A N 1
ATOM 607 C CA . ARG A 1 88 ? -9.727 1.048 14.342 1.00 98.31 88 ARG A CA 1
ATOM 608 C C . ARG A 1 88 ? -10.617 1.275 13.115 1.00 98.31 88 ARG A C 1
ATOM 610 O O . ARG A 1 88 ? -10.156 1.809 12.115 1.00 98.31 88 ARG A O 1
ATOM 617 N N . ASP A 1 89 ? -11.887 0.882 13.182 1.00 98.62 89 ASP A N 1
ATOM 618 C CA . ASP A 1 89 ? -12.778 0.926 12.016 1.00 98.62 89 ASP A CA 1
ATOM 619 C C . ASP A 1 89 ? -13.099 2.359 11.565 1.00 98.62 89 ASP A C 1
ATOM 621 O O . ASP A 1 89 ? -13.324 2.588 10.377 1.00 98.62 89 ASP A O 1
ATOM 625 N N . ALA A 1 90 ? -13.062 3.334 12.482 1.00 98.56 90 ALA A N 1
ATOM 626 C CA . ALA A 1 90 ? -13.187 4.745 12.129 1.00 98.56 90 ALA A CA 1
ATOM 627 C C . ALA A 1 90 ? -11.982 5.214 11.298 1.00 98.56 90 ALA A C 1
ATOM 629 O O . ALA A 1 90 ? -12.169 5.862 10.271 1.00 98.56 90 ALA A O 1
ATOM 630 N N . LEU A 1 91 ? -10.768 4.806 11.686 1.00 98.62 91 LEU A N 1
ATOM 631 C CA . LEU A 1 91 ? -9.543 5.104 10.937 1.00 98.62 91 LEU A CA 1
ATOM 632 C C . LEU A 1 91 ? -9.524 4.415 9.570 1.00 98.62 91 LEU A C 1
ATOM 634 O O . LEU A 1 91 ? -9.089 5.004 8.588 1.00 98.62 91 LEU A O 1
ATOM 638 N N . VAL A 1 92 ? -10.027 3.179 9.483 1.00 98.75 92 VAL A N 1
ATOM 639 C CA . VAL A 1 92 ? -10.182 2.485 8.196 1.00 98.75 92 VAL A CA 1
ATOM 640 C C . VAL A 1 92 ? -11.148 3.243 7.288 1.00 98.75 92 VAL A C 1
ATOM 642 O O . VAL A 1 92 ? -10.840 3.444 6.116 1.00 98.75 92 VAL A O 1
ATOM 645 N N . ALA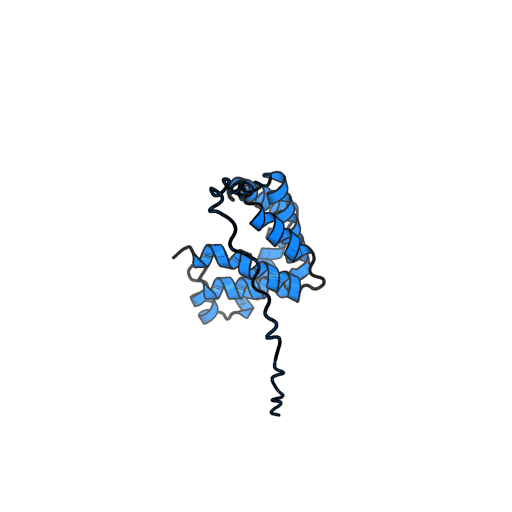 A 1 93 ? -12.294 3.690 7.809 1.00 98.69 93 ALA A N 1
ATOM 646 C CA . ALA A 1 93 ? -13.257 4.465 7.030 1.00 98.69 93 ALA A CA 1
ATOM 647 C C . ALA A 1 93 ? -12.665 5.794 6.528 1.00 98.69 93 ALA A C 1
ATOM 649 O O . ALA A 1 93 ? -12.848 6.132 5.361 1.00 98.69 93 ALA A O 1
ATOM 650 N N . GLU A 1 94 ? -11.924 6.510 7.377 1.00 98.38 94 GLU A N 1
ATOM 651 C CA . GLU A 1 94 ? -11.198 7.727 6.994 1.00 98.38 94 GLU A CA 1
ATOM 652 C C . GLU A 1 94 ? -10.155 7.442 5.906 1.00 98.38 94 GLU A C 1
ATOM 654 O O . GLU A 1 94 ? -10.163 8.093 4.861 1.00 98.38 94 GLU A O 1
ATOM 659 N N . ALA A 1 95 ? -9.346 6.395 6.079 1.00 98.25 95 ALA A N 1
ATOM 660 C CA . ALA A 1 95 ? -8.342 5.995 5.098 1.00 98.25 95 ALA A CA 1
ATOM 661 C C . ALA A 1 95 ? -8.959 5.624 3.737 1.00 98.25 95 ALA A C 1
ATOM 663 O O . ALA A 1 95 ? -8.364 5.910 2.701 1.00 98.25 95 ALA A O 1
ATOM 664 N N . PHE A 1 96 ? -10.163 5.036 3.700 1.00 98.62 96 PHE A N 1
ATOM 665 C CA . PHE A 1 96 ? -10.888 4.820 2.440 1.00 98.62 96 PHE A CA 1
ATOM 666 C C . PHE A 1 96 ? -11.276 6.128 1.743 1.00 98.62 96 PHE A C 1
ATOM 668 O O . PHE A 1 96 ? -11.273 6.172 0.513 1.00 98.62 96 PHE A O 1
ATOM 675 N N . GLU A 1 97 ? -11.635 7.177 2.486 1.00 98.50 97 GLU A N 1
ATOM 676 C CA . GLU A 1 97 ? -11.961 8.480 1.898 1.00 98.50 97 GLU A CA 1
ATOM 677 C C . GLU A 1 97 ? -10.714 9.185 1.359 1.00 98.50 97 GLU A C 1
ATOM 679 O O . GLU A 1 97 ? -10.740 9.676 0.228 1.00 98.50 97 GLU A O 1
ATOM 684 N N . GLU A 1 98 ? -9.612 9.168 2.111 1.00 97.50 98 GLU A N 1
ATOM 685 C CA . GLU A 1 98 ? -8.319 9.705 1.663 1.00 97.50 98 GLU A CA 1
ATOM 686 C C . GLU A 1 98 ? -7.814 8.974 0.411 1.00 97.50 98 GLU A C 1
ATOM 688 O O . GLU A 1 98 ? -7.458 9.596 -0.597 1.00 97.50 98 GLU A O 1
ATOM 693 N N . TRP A 1 99 ? -7.880 7.640 0.426 1.00 97.75 99 TRP A N 1
ATOM 694 C CA . TRP A 1 99 ? -7.380 6.800 -0.658 1.00 97.75 99 TRP A CA 1
ATOM 695 C C . TRP A 1 99 ? -8.064 7.055 -2.002 1.00 97.75 99 TRP A C 1
ATOM 697 O O . TRP A 1 99 ? -7.425 6.919 -3.042 1.00 97.75 99 TRP A O 1
ATOM 707 N N . LYS A 1 100 ? -9.332 7.488 -2.029 1.00 96.38 100 LYS A N 1
ATOM 708 C CA . LYS A 1 100 ? -10.009 7.855 -3.291 1.00 96.38 100 LYS A CA 1
ATOM 709 C C . LYS A 1 100 ? -9.272 8.959 -4.047 1.00 96.38 100 LYS A C 1
ATOM 711 O O . LYS A 1 100 ? -9.316 8.980 -5.276 1.00 96.38 100 LYS A O 1
ATOM 716 N N . VAL A 1 101 ? -8.645 9.878 -3.317 1.00 97.00 101 VAL A N 1
ATOM 717 C CA . VAL A 1 101 ? -7.871 10.982 -3.890 1.00 97.00 101 VAL A CA 1
ATOM 718 C C . VAL A 1 101 ? -6.440 10.534 -4.151 1.00 97.00 101 VAL A C 1
ATOM 720 O O . VAL A 1 101 ? -5.923 10.751 -5.246 1.00 97.00 101 VAL A O 1
ATOM 723 N N . ASP A 1 102 ? -5.809 9.878 -3.180 1.00 96.19 102 ASP A N 1
ATOM 724 C CA . ASP A 1 102 ? -4.396 9.501 -3.284 1.00 96.19 102 ASP A CA 1
ATOM 725 C C . ASP A 1 102 ? -4.133 8.405 -4.320 1.00 96.19 102 ASP A C 1
ATOM 727 O O . ASP A 1 102 ? -3.060 8.371 -4.921 1.00 96.19 102 ASP A O 1
ATOM 731 N N . ALA A 1 103 ? -5.126 7.562 -4.599 1.00 97.25 103 ALA A N 1
ATOM 732 C CA . ALA A 1 103 ? -5.045 6.515 -5.607 1.00 97.25 103 ALA A CA 1
ATOM 733 C C . ALA A 1 103 ? -5.458 6.977 -7.015 1.00 97.25 103 ALA A C 1
ATOM 735 O O . ALA A 1 103 ? -5.646 6.138 -7.901 1.00 97.25 103 ALA A O 1
ATOM 736 N N . ALA A 1 104 ? -5.632 8.280 -7.253 1.00 98.00 104 ALA A N 1
ATOM 737 C CA . ALA A 1 104 ? -5.828 8.801 -8.605 1.00 98.00 104 ALA A CA 1
ATOM 738 C C . ALA A 1 104 ? -4.577 8.554 -9.472 1.00 98.00 104 ALA A C 1
ATOM 740 O O . ALA A 1 104 ? -3.453 8.584 -8.974 1.00 98.00 104 ALA A O 1
ATOM 741 N N . ASP A 1 105 ? -4.757 8.292 -10.772 1.00 98.12 105 ASP A N 1
ATOM 742 C CA . ASP A 1 105 ? -3.650 7.888 -11.660 1.00 98.12 105 ASP A CA 1
ATOM 743 C C . ASP A 1 105 ? -2.508 8.919 -11.698 1.00 98.12 105 ASP A C 1
ATOM 745 O O . ASP A 1 105 ? -1.336 8.552 -11.658 1.00 98.12 105 ASP A O 1
ATOM 749 N N . ASP A 1 106 ? -2.837 10.210 -11.734 1.00 97.81 106 ASP A N 1
ATOM 750 C CA . ASP A 1 106 ? -1.865 11.306 -11.734 1.00 97.81 106 ASP A CA 1
ATOM 751 C C . ASP A 1 106 ? -1.109 11.418 -10.404 1.00 97.81 106 ASP A C 1
ATOM 753 O O . ASP A 1 106 ? 0.092 11.699 -10.391 1.00 97.81 106 ASP A O 1
ATOM 757 N N . ARG A 1 107 ? -1.792 11.151 -9.286 1.00 97.94 107 ARG A N 1
ATOM 758 C CA . ARG A 1 107 ? -1.205 11.133 -7.940 1.00 97.94 107 ARG A CA 1
ATOM 759 C C . ARG A 1 107 ? -0.253 9.957 -7.766 1.00 97.94 107 ARG A C 1
ATOM 761 O O . ARG A 1 107 ? 0.860 10.160 -7.288 1.00 97.94 107 ARG A O 1
ATOM 768 N N . LEU A 1 108 ? -0.649 8.767 -8.219 1.00 97.62 108 LEU A N 1
ATOM 769 C CA . LEU A 1 108 ? 0.205 7.579 -8.195 1.00 97.62 108 LEU A CA 1
ATOM 770 C C . LEU A 1 108 ? 1.433 7.744 -9.094 1.00 97.62 108 LEU A C 1
ATOM 772 O O . LEU A 1 108 ? 2.541 7.437 -8.660 1.00 97.62 108 LEU A O 1
ATOM 776 N N . ALA A 1 109 ? 1.262 8.277 -10.308 1.00 97.62 109 ALA A N 1
ATOM 777 C CA . ALA A 1 109 ? 2.381 8.556 -11.206 1.00 97.62 109 ALA A CA 1
ATOM 778 C C . ALA A 1 109 ? 3.367 9.559 -10.592 1.00 97.62 109 ALA A C 1
ATOM 780 O O . ALA A 1 109 ? 4.573 9.319 -10.600 1.00 97.62 109 ALA A O 1
ATOM 781 N N . ALA A 1 110 ? 2.865 10.652 -10.009 1.00 97.75 110 ALA A N 1
ATOM 782 C CA . ALA A 1 110 ? 3.710 11.644 -9.349 1.00 97.75 110 ALA A CA 1
ATOM 783 C C . ALA A 1 110 ? 4.454 11.065 -8.135 1.00 97.75 110 ALA A C 1
ATOM 785 O O . ALA A 1 110 ? 5.646 11.322 -7.979 1.00 97.75 110 ALA A O 1
ATOM 786 N N . LEU A 1 111 ? 3.768 10.271 -7.304 1.00 96.19 111 LEU A N 1
ATOM 787 C CA . LEU A 1 111 ? 4.371 9.596 -6.155 1.00 96.19 111 LEU A CA 1
ATOM 788 C C . LEU A 1 111 ? 5.486 8.646 -6.604 1.00 96.19 111 LEU A C 1
ATOM 790 O O . LEU A 1 111 ? 6.615 8.768 -6.141 1.00 96.19 111 LEU A O 1
ATOM 794 N N . CYS A 1 112 ? 5.199 7.738 -7.538 1.00 96.56 112 CYS A N 1
ATOM 795 C CA . CYS A 1 112 ? 6.172 6.740 -7.981 1.00 96.56 112 CYS A CA 1
ATOM 796 C C . CYS A 1 112 ? 7.374 7.348 -8.710 1.00 96.56 112 CYS A C 1
ATOM 798 O O . CYS A 1 112 ? 8.482 6.846 -8.545 1.00 96.56 112 CYS A O 1
ATOM 800 N N . ALA A 1 113 ? 7.183 8.430 -9.471 1.00 96.38 113 ALA A N 1
ATOM 801 C CA . ALA A 1 113 ? 8.280 9.144 -10.122 1.00 96.38 113 ALA A CA 1
ATOM 802 C C . ALA A 1 113 ? 9.185 9.895 -9.129 1.00 96.38 113 ALA A C 1
ATOM 804 O O . ALA A 1 113 ? 10.361 10.121 -9.418 1.00 96.38 113 ALA A O 1
ATOM 805 N N . GLU A 1 114 ? 8.648 10.328 -7.985 1.00 95.44 114 GLU A N 1
ATOM 806 C CA . GLU A 1 114 ? 9.444 10.940 -6.918 1.00 95.44 114 GLU A CA 1
ATOM 807 C C . GLU A 1 114 ? 10.187 9.869 -6.113 1.00 95.44 114 GLU A C 1
ATOM 809 O O . GLU A 1 114 ? 11.410 9.930 -5.984 1.00 95.44 114 GLU A O 1
ATOM 814 N N . GLU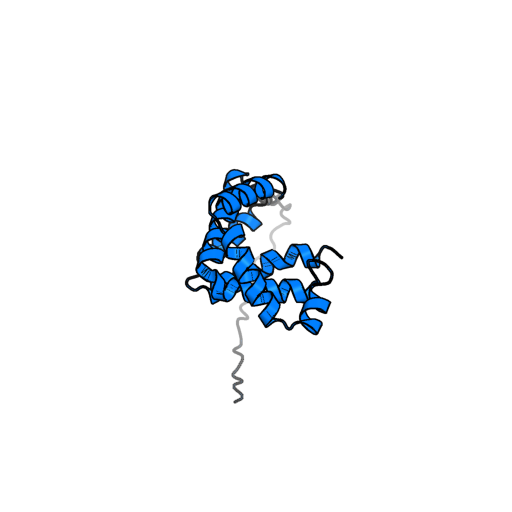 A 1 115 ? 9.472 8.845 -5.643 1.00 90.62 115 GLU A N 1
ATOM 815 C CA . GLU A 1 115 ? 10.041 7.747 -4.854 1.00 90.62 115 GLU A CA 1
ATOM 816 C C . GLU A 1 115 ? 11.134 6.991 -5.624 1.00 90.62 115 GLU A C 1
ATOM 818 O O . GLU A 1 115 ? 12.193 6.702 -5.068 1.00 90.62 115 GLU A O 1
ATOM 823 N N . SER A 1 116 ? 10.957 6.748 -6.930 1.00 91.31 116 SER A N 1
ATOM 824 C CA . SER A 1 116 ? 11.960 6.060 -7.762 1.00 91.31 116 SER A CA 1
ATOM 825 C C . SER A 1 116 ? 13.303 6.794 -7.849 1.00 91.31 116 SER A C 1
ATOM 827 O O . SER A 1 116 ? 14.326 6.177 -8.154 1.00 91.31 116 SER A O 1
ATOM 829 N N . ARG A 1 117 ? 13.326 8.101 -7.560 1.00 91.25 117 ARG A N 1
ATOM 830 C CA . ARG A 1 117 ? 14.551 8.917 -7.516 1.00 91.25 117 ARG A CA 1
ATOM 831 C C . ARG A 1 117 ? 15.212 8.922 -6.144 1.00 91.25 117 ARG A C 1
ATOM 833 O O . ARG A 1 117 ? 16.400 9.231 -6.058 1.00 91.25 117 ARG A O 1
ATOM 840 N N . GLN A 1 118 ? 14.453 8.635 -5.090 1.00 86.06 118 GLN A N 1
ATOM 841 C CA . GLN A 1 118 ? 14.934 8.634 -3.708 1.00 86.06 118 GLN A CA 1
ATOM 842 C C . GLN A 1 118 ? 15.362 7.239 -3.248 1.00 86.06 118 GLN A C 1
ATOM 844 O O . GLN A 1 118 ? 16.300 7.104 -2.458 1.00 86.06 118 GLN A O 1
ATOM 849 N N . ILE A 1 119 ? 14.697 6.201 -3.753 1.00 77.62 119 ILE A N 1
ATOM 850 C CA . ILE A 1 119 ? 14.970 4.813 -3.400 1.00 77.62 119 ILE A CA 1
ATOM 851 C C . ILE A 1 119 ? 16.259 4.356 -4.101 1.00 77.62 119 ILE A C 1
ATOM 853 O O . ILE A 1 119 ? 16.381 4.486 -5.323 1.00 77.62 119 ILE A O 1
ATOM 857 N N . PRO A 1 120 ? 17.234 3.788 -3.365 1.00 78.44 120 PRO A N 1
ATOM 858 C CA . PRO A 1 120 ? 18.382 3.139 -3.977 1.00 78.44 120 PRO A CA 1
ATOM 859 C C . PRO A 1 120 ? 17.916 2.091 -4.984 1.00 78.44 120 PRO A C 1
ATOM 861 O O . PRO A 1 120 ? 17.070 1.253 -4.676 1.00 78.44 120 PRO A O 1
ATOM 864 N N . VAL A 1 121 ? 18.477 2.134 -6.188 1.00 76.81 121 VAL A N 1
ATOM 865 C CA . VAL A 1 121 ? 18.021 1.320 -7.315 1.00 76.81 121 VAL A CA 1
ATOM 866 C C . VAL A 1 121 ? 18.501 -0.134 -7.165 1.00 76.81 121 VAL A C 1
ATOM 868 O O . VAL A 1 121 ? 19.460 -0.579 -7.801 1.00 76.81 121 VAL A O 1
ATOM 871 N N . ILE A 1 122 ? 17.852 -0.860 -6.255 1.00 80.81 122 ILE A N 1
ATOM 872 C CA . ILE A 1 122 ? 18.161 -2.241 -5.880 1.00 80.81 122 ILE A CA 1
ATOM 873 C C . ILE A 1 122 ? 17.245 -3.172 -6.676 1.00 80.81 122 ILE A C 1
ATOM 875 O O . ILE A 1 122 ? 16.021 -3.105 -6.554 1.00 80.81 122 ILE A O 1
ATOM 879 N N . GLN A 1 123 ? 17.842 -4.058 -7.476 1.00 86.38 123 GLN A N 1
ATOM 880 C CA . GLN A 1 123 ? 17.102 -5.009 -8.311 1.00 86.38 123 GLN A CA 1
ATOM 881 C C . GLN A 1 123 ? 16.174 -5.912 -7.490 1.00 86.38 123 GLN A C 1
ATOM 883 O O . GLN A 1 123 ? 15.038 -6.135 -7.895 1.00 86.38 123 GLN A O 1
ATOM 888 N N . ASP A 1 124 ? 16.604 -6.340 -6.301 1.00 88.19 124 ASP A N 1
ATOM 889 C CA . ASP A 1 124 ? 15.805 -7.204 -5.425 1.00 88.19 124 ASP A CA 1
ATOM 890 C C . ASP A 1 124 ? 14.461 -6.572 -5.030 1.00 88.19 124 ASP A C 1
ATOM 892 O O . ASP A 1 124 ? 13.460 -7.278 -4.925 1.00 88.19 124 ASP A O 1
ATOM 896 N N . LEU A 1 125 ? 14.401 -5.245 -4.856 1.00 87.88 125 LEU A N 1
ATOM 897 C CA . LEU A 1 125 ? 13.150 -4.551 -4.535 1.00 87.88 125 LEU A CA 1
ATOM 898 C C . LEU A 1 125 ? 12.194 -4.539 -5.734 1.00 87.88 125 LEU A C 1
ATOM 900 O O . LEU A 1 125 ? 10.993 -4.763 -5.579 1.00 87.88 125 LEU A O 1
ATOM 904 N N . VAL A 1 126 ? 12.734 -4.307 -6.933 1.00 92.31 126 VAL A N 1
ATOM 905 C CA . VAL A 1 126 ? 11.972 -4.362 -8.188 1.00 92.31 126 VAL A CA 1
ATOM 906 C C . VAL A 1 126 ? 11.417 -5.766 -8.410 1.00 92.31 126 VAL A C 1
ATOM 908 O O . VAL A 1 126 ? 10.234 -5.921 -8.720 1.00 92.31 126 VAL A O 1
ATOM 911 N N . ASP A 1 127 ? 12.247 -6.788 -8.218 1.00 94.56 127 ASP A N 1
ATOM 912 C CA . ASP A 1 127 ? 11.860 -8.185 -8.403 1.00 94.56 127 ASP A CA 1
ATOM 913 C C . ASP A 1 127 ? 10.839 -8.629 -7.352 1.00 94.56 127 ASP A C 1
ATOM 915 O O . ASP A 1 127 ? 9.852 -9.275 -7.706 1.00 94.56 127 ASP A O 1
ATOM 919 N N . ALA A 1 128 ? 11.002 -8.220 -6.090 1.00 93.38 128 ALA A N 1
ATOM 920 C CA . ALA A 1 128 ? 10.021 -8.471 -5.037 1.00 93.38 128 ALA A CA 1
ATOM 921 C C . ALA A 1 128 ? 8.663 -7.826 -5.357 1.00 93.38 128 ALA A C 1
ATOM 923 O O . ALA A 1 128 ? 7.631 -8.498 -5.297 1.00 93.38 128 ALA A O 1
ATOM 924 N N . GLY A 1 129 ? 8.659 -6.555 -5.776 1.00 93.94 129 GLY A N 1
ATOM 925 C CA . GLY A 1 129 ? 7.438 -5.860 -6.190 1.00 93.94 129 GLY A CA 1
ATOM 926 C C . GLY A 1 129 ? 6.745 -6.559 -7.363 1.00 93.94 129 GLY A C 1
ATOM 927 O O . GLY A 1 129 ? 5.543 -6.825 -7.309 1.00 93.94 129 GLY A O 1
ATOM 928 N N . ARG A 1 130 ? 7.505 -6.938 -8.400 1.00 95.62 130 ARG A N 1
ATOM 929 C CA . ARG A 1 130 ? 6.993 -7.704 -9.552 1.00 95.62 130 ARG A CA 1
ATOM 930 C C . ARG A 1 130 ? 6.483 -9.091 -9.151 1.00 95.62 130 ARG A C 1
ATOM 932 O O . ARG A 1 130 ? 5.481 -9.540 -9.704 1.00 95.62 130 ARG A O 1
ATOM 939 N N . GLY A 1 131 ? 7.127 -9.742 -8.184 1.00 96.00 131 GLY A N 1
ATOM 940 C CA . GLY A 1 131 ? 6.680 -11.008 -7.607 1.00 96.00 131 GLY A CA 1
ATOM 941 C C . GLY A 1 131 ? 5.279 -10.891 -7.011 1.00 96.00 131 GLY A C 1
ATOM 942 O O . GLY A 1 131 ? 4.385 -11.636 -7.409 1.00 96.00 131 GLY A O 1
ATOM 943 N N . CYS A 1 132 ? 5.044 -9.884 -6.166 1.00 97.38 132 CYS A N 1
ATOM 944 C CA . CYS A 1 132 ? 3.728 -9.667 -5.559 1.00 97.38 132 CYS A CA 1
ATOM 945 C C . CYS A 1 132 ? 2.622 -9.332 -6.574 1.00 97.38 132 CYS A C 1
ATOM 947 O O . CYS A 1 132 ? 1.451 -9.630 -6.343 1.00 97.38 132 CYS A O 1
ATOM 949 N N . LEU A 1 133 ? 2.970 -8.743 -7.723 1.00 96.62 133 LEU A N 1
ATOM 950 C CA . LEU A 1 133 ? 2.012 -8.487 -8.806 1.00 96.62 133 LEU A CA 1
ATOM 951 C C . LEU A 1 133 ? 1.515 -9.752 -9.504 1.00 96.62 133 LEU A C 1
ATOM 953 O O . LEU A 1 133 ? 0.470 -9.713 -10.153 1.00 96.62 133 LEU A O 1
ATOM 957 N N . SER A 1 134 ? 2.250 -10.857 -9.384 1.00 95.88 134 SER A N 1
ATOM 958 C CA . SER A 1 134 ? 1.866 -12.138 -9.980 1.00 95.88 134 SER A CA 1
ATOM 959 C C . SER A 1 134 ? 0.825 -12.907 -9.161 1.00 95.88 134 SER A C 1
ATOM 961 O O . SER A 1 134 ? 0.280 -13.900 -9.647 1.00 95.88 134 SER A O 1
ATOM 963 N N . GLU A 1 135 ? 0.51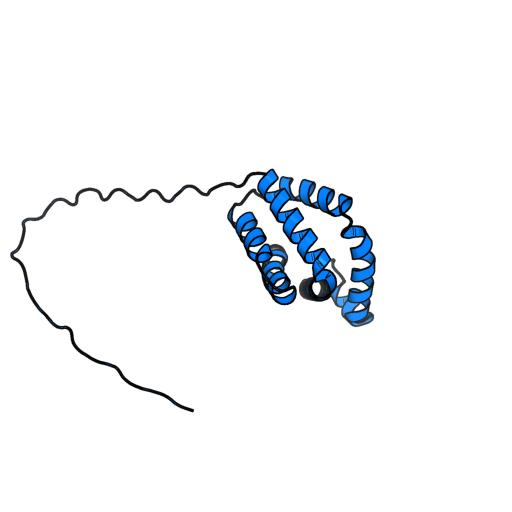1 -12.435 -7.951 1.00 98.06 135 GLU A N 1
ATOM 964 C CA . GLU A 1 135 ? -0.449 -13.082 -7.066 1.00 98.06 135 GLU A CA 1
ATOM 965 C C . GLU A 1 135 ? -1.872 -13.039 -7.630 1.00 98.06 135 GLU A C 1
ATOM 967 O O . GLU A 1 135 ? -2.377 -12.006 -8.084 1.00 98.06 135 GLU A O 1
ATOM 972 N N . ALA A 1 136 ? -2.552 -14.184 -7.580 1.00 97.06 136 ALA A N 1
ATOM 973 C CA . ALA A 1 136 ? -3.853 -14.349 -8.220 1.00 97.06 136 ALA A CA 1
ATOM 974 C C . ALA A 1 136 ? -4.970 -13.596 -7.482 1.00 97.06 136 ALA A C 1
ATOM 976 O O . ALA A 1 136 ? -5.885 -13.060 -8.114 1.00 97.06 136 ALA A O 1
ATOM 977 N N . SER A 1 137 ? -4.896 -13.536 -6.151 1.00 98.25 137 SER A N 1
ATOM 978 C CA . SER A 1 137 ? -5.922 -12.930 -5.302 1.00 98.25 137 SER A CA 1
ATOM 979 C C . SER A 1 137 ? -5.451 -11.615 -4.677 1.00 98.25 137 SER A C 1
ATOM 981 O O . SER A 1 137 ? -4.262 -11.293 -4.672 1.00 98.25 137 SER A O 1
ATOM 983 N N . CYS A 1 138 ? -6.401 -10.830 -4.165 1.00 98.62 138 CYS A N 1
ATOM 984 C CA . CYS A 1 138 ? -6.072 -9.621 -3.415 1.00 98.62 138 CYS A CA 1
ATOM 985 C C . CYS A 1 138 ? -5.505 -9.928 -2.029 1.00 98.62 138 CYS A C 1
ATOM 987 O O . CYS A 1 138 ? -4.625 -9.204 -1.578 1.00 98.62 138 CYS A O 1
ATOM 989 N N . ASP A 1 139 ? -5.966 -10.998 -1.378 1.00 98.56 139 ASP A N 1
ATOM 990 C CA . ASP A 1 139 ? -5.440 -11.401 -0.073 1.00 98.56 139 ASP A CA 1
ATOM 991 C C . ASP A 1 139 ? -3.958 -11.795 -0.187 1.00 98.56 139 ASP A C 1
ATOM 993 O O . ASP A 1 139 ? -3.135 -11.303 0.584 1.00 98.56 139 ASP A O 1
ATOM 997 N N . ASP A 1 140 ? -3.600 -12.589 -1.203 1.00 98.44 140 ASP A N 1
ATOM 998 C CA . ASP A 1 140 ? -2.214 -13.016 -1.440 1.00 98.44 140 ASP A CA 1
ATOM 999 C C . ASP A 1 140 ? -1.325 -11.837 -1.867 1.00 98.44 140 ASP A C 1
ATOM 1001 O O . ASP A 1 140 ? -0.219 -11.665 -1.352 1.00 98.44 140 ASP A O 1
ATOM 1005 N N . ALA A 1 141 ? -1.829 -10.966 -2.752 1.00 98.31 141 ALA A N 1
ATOM 1006 C CA . ALA A 1 141 ? -1.098 -9.774 -3.181 1.00 98.31 141 ALA A CA 1
ATOM 1007 C C . ALA A 1 141 ? -0.793 -8.836 -2.001 1.00 98.31 141 ALA A C 1
ATOM 1009 O O . ALA A 1 141 ? 0.337 -8.368 -1.860 1.00 98.31 141 ALA A O 1
ATOM 1010 N N . VAL A 1 142 ? -1.776 -8.579 -1.130 1.00 98.50 142 VAL A N 1
ATOM 1011 C CA . VAL A 1 142 ? -1.581 -7.743 0.065 1.00 98.50 142 VAL A CA 1
ATOM 1012 C C . VAL A 1 142 ? -0.635 -8.428 1.049 1.00 98.50 142 VAL A C 1
ATOM 1014 O O . VAL A 1 142 ? 0.305 -7.790 1.517 1.00 98.50 142 VAL A O 1
ATOM 1017 N N . ALA A 1 143 ? -0.806 -9.727 1.313 1.00 98.38 143 ALA A N 1
ATOM 1018 C CA . ALA A 1 143 ? 0.095 -10.481 2.186 1.00 98.38 143 ALA A CA 1
ATOM 1019 C C . ALA A 1 143 ? 1.556 -10.460 1.698 1.00 98.38 143 ALA A C 1
ATOM 1021 O O . ALA A 1 143 ? 2.472 -10.438 2.520 1.00 98.38 143 ALA A O 1
ATOM 1022 N N . CYS A 1 144 ? 1.774 -10.416 0.381 1.00 98.25 144 CYS A N 1
ATOM 1023 C CA . CYS A 1 144 ? 3.098 -10.269 -0.218 1.00 98.25 144 CYS A CA 1
ATOM 1024 C C . CYS A 1 144 ? 3.670 -8.845 -0.069 1.00 98.25 144 CYS A C 1
ATOM 1026 O O . CYS A 1 144 ? 4.847 -8.687 0.252 1.00 98.25 144 CYS A O 1
ATOM 1028 N N . VAL A 1 145 ? 2.851 -7.802 -0.266 1.00 97.75 145 VAL A N 1
ATOM 1029 C CA . VAL A 1 145 ? 3.302 -6.394 -0.242 1.00 97.75 145 VAL A CA 1
ATOM 1030 C C . VAL A 1 145 ? 3.551 -5.872 1.175 1.00 97.75 145 VAL A C 1
ATOM 1032 O O . VAL A 1 145 ? 4.507 -5.125 1.388 1.00 97.75 145 VAL A O 1
ATOM 1035 N N . MET A 1 146 ? 2.725 -6.245 2.158 1.00 97.62 146 MET A N 1
ATOM 1036 C CA . MET A 1 146 ? 2.800 -5.659 3.505 1.00 97.62 146 MET A CA 1
ATOM 1037 C C . MET A 1 146 ? 4.179 -5.804 4.183 1.00 97.62 146 MET A C 1
ATOM 1039 O O . MET A 1 146 ? 4.649 -4.814 4.746 1.00 97.62 146 MET A O 1
ATOM 1043 N N . PRO A 1 147 ? 4.890 -6.948 4.095 1.00 96.56 147 PRO A N 1
ATOM 1044 C CA . PRO A 1 147 ? 6.257 -7.059 4.611 1.00 96.56 147 PRO A CA 1
ATOM 1045 C C . PRO A 1 147 ? 7.255 -6.087 3.966 1.00 96.56 147 PRO A C 1
ATOM 1047 O O . PRO A 1 147 ? 8.160 -5.608 4.650 1.00 96.56 147 PRO A O 1
ATOM 1050 N N . LEU A 1 148 ? 7.091 -5.769 2.675 1.00 93.69 148 LEU A N 1
ATOM 1051 C CA . LEU A 1 148 ? 7.946 -4.804 1.971 1.00 93.69 148 LEU A CA 1
ATOM 1052 C C . LEU A 1 148 ? 7.720 -3.380 2.495 1.00 93.69 148 LEU A C 1
ATOM 1054 O O . LEU A 1 148 ? 8.675 -2.626 2.654 1.00 93.69 148 LEU A O 1
ATOM 1058 N N . MET A 1 149 ? 6.468 -3.029 2.809 1.00 93.44 149 MET A N 1
ATOM 1059 C CA . MET A 1 149 ? 6.118 -1.733 3.410 1.00 93.44 149 MET A CA 1
ATOM 1060 C C . MET A 1 149 ? 6.547 -1.618 4.875 1.00 93.44 149 MET A C 1
ATOM 1062 O O . MET A 1 149 ? 6.871 -0.530 5.343 1.00 93.44 149 MET A O 1
ATOM 1066 N N . GLU A 1 150 ? 6.544 -2.731 5.604 1.00 94.88 150 GLU A N 1
ATOM 1067 C CA . GLU A 1 150 ? 6.936 -2.779 7.012 1.00 94.88 150 GLU A CA 1
ATOM 1068 C C . GLU A 1 150 ? 8.452 -2.649 7.210 1.00 94.88 150 GLU A C 1
ATOM 1070 O O . GLU A 1 150 ? 8.895 -2.068 8.204 1.00 94.88 150 GLU A O 1
ATOM 1075 N N . ALA A 1 151 ? 9.257 -3.192 6.290 1.00 92.44 151 ALA A N 1
ATOM 1076 C CA . ALA A 1 151 ? 10.708 -3.278 6.453 1.00 92.44 151 ALA A CA 1
ATOM 1077 C C . ALA A 1 151 ? 11.379 -1.926 6.797 1.00 92.44 151 ALA A C 1
ATOM 1079 O O . ALA A 1 151 ? 12.094 -1.881 7.801 1.00 92.44 151 ALA A O 1
ATOM 1080 N N . PRO A 1 152 ? 11.086 -0.803 6.107 1.00 88.00 152 PRO A N 1
ATOM 1081 C CA . PRO A 1 152 ? 11.668 0.499 6.452 1.00 88.00 152 PRO A CA 1
ATOM 1082 C C . PRO A 1 152 ? 11.318 0.995 7.865 1.00 88.00 152 PRO A C 1
ATOM 1084 O O . PRO A 1 152 ? 12.078 1.759 8.466 1.00 88.00 152 PRO A O 1
ATOM 1087 N N . TRP A 1 153 ? 10.169 0.586 8.415 1.00 89.88 153 TRP A N 1
ATOM 1088 C CA . TRP A 1 153 ? 9.714 1.018 9.743 1.00 89.88 153 TRP A CA 1
ATOM 1089 C C . TRP A 1 153 ? 10.362 0.214 10.866 1.00 89.88 153 TRP A C 1
ATOM 1091 O O . TRP A 1 153 ? 10.580 0.757 11.945 1.00 89.88 153 TRP A O 1
ATOM 1101 N N . LYS A 1 154 ? 10.739 -1.044 10.608 1.00 87.56 154 LYS A N 1
ATOM 1102 C CA . LYS A 1 154 ? 11.535 -1.849 11.552 1.00 87.56 154 LYS A CA 1
ATOM 1103 C C . LYS A 1 154 ? 12.946 -1.301 11.744 1.00 87.56 154 LYS A C 1
ATOM 1105 O O . LYS A 1 154 ? 13.531 -1.478 12.809 1.00 87.56 154 LYS A O 1
ATOM 1110 N N . GLU A 1 155 ? 13.488 -0.656 10.718 1.00 81.12 155 GLU A N 1
ATOM 1111 C CA . GLU A 1 155 ? 14.858 -0.135 10.710 1.00 81.12 155 GLU A CA 1
ATOM 1112 C C . GLU A 1 155 ? 14.957 1.316 11.212 1.00 81.12 155 GLU A C 1
ATOM 1114 O O . GLU A 1 155 ? 16.056 1.798 11.487 1.00 81.12 155 GLU A O 1
ATOM 1119 N N . SER A 1 156 ? 13.818 1.998 11.379 1.00 69.69 156 SER A N 1
ATOM 1120 C CA . SER A 1 156 ? 13.733 3.405 11.790 1.00 69.69 156 SER A CA 1
ATOM 1121 C C . SER A 1 156 ? 13.138 3.534 13.205 1.00 69.69 156 SER A C 1
ATOM 1123 O O . SER A 1 156 ? 11.907 3.512 13.327 1.00 69.69 156 SER A O 1
ATOM 1125 N N . PRO A 1 157 ? 13.974 3.651 14.262 1.00 56.06 157 PRO A N 1
ATOM 1126 C CA . PRO A 1 157 ? 13.520 3.743 15.653 1.00 56.06 157 PRO A CA 1
ATOM 1127 C C . PRO A 1 157 ? 12.705 5.007 15.968 1.00 56.06 157 PRO A C 1
ATOM 1129 O O . PRO A 1 157 ? 12.786 6.009 15.216 1.00 56.06 157 PRO A O 1
#

Radius of gyration: 25.69 Å; chains: 1; bounding box: 65×62×36 Å

pLDDT: mean 86.42, std 16.59, range [40.75, 98.81]